Protein AF-S4XGG4-F1 (afdb_monomer_lite)

Organism: NCBI:txid1200352

Secondary structure (DSSP, 8-state):
-BTTTBSBSSSSBHHHHHHHHHHHHHTT---------S--HHHHHHHHHHHHHHHHHHHHTTPPPP--TTTSPP---S--

InterPro domains:
  IPR029058 Alpha/Beta hydrolase fold [G3DSA:3.40.50.1820] (3-71)

Structure (mmCIF, N/CA/C/O backbone):
data_AF-S4XGG4-F1
#
_entry.id   AF-S4XGG4-F1
#
loop_
_atom_site.group_PDB
_atom_site.id
_atom_site.type_symbol
_atom_site.label_atom_id
_atom_site.label_alt_id
_atom_site.label_comp_id
_atom_site.label_asym_id
_atom_site.label_entity_id
_atom_site.label_seq_id
_atom_site.pdbx_PDB_ins_code
_atom_site.Cartn_x
_atom_site.Cartn_y
_atom_site.Cartn_z
_atom_site.occupancy
_atom_site.B_iso_or_equiv
_atom_site.auth_seq_id
_atom_site.auth_comp_id
_atom_site.auth_asym_id
_atom_site.auth_atom_id
_atom_site.pdbx_PDB_model_num
ATOM 1 N N . MET A 1 1 ? 12.442 -0.401 -15.356 1.00 60.62 1 MET A N 1
ATOM 2 C CA . MET A 1 1 ? 11.816 -1.713 -15.609 1.00 60.62 1 MET A CA 1
ATOM 3 C C . MET A 1 1 ? 12.909 -2.760 -15.737 1.00 60.62 1 MET A C 1
ATOM 5 O O . MET A 1 1 ? 13.816 -2.564 -16.544 1.00 60.62 1 MET A O 1
ATOM 9 N N . HIS A 1 2 ? 12.877 -3.815 -14.923 1.00 68.88 2 HIS A N 1
ATOM 10 C CA . HIS A 1 2 ? 13.782 -4.952 -15.085 1.00 68.88 2 HIS A CA 1
ATOM 11 C C . HIS A 1 2 ? 13.279 -5.818 -16.253 1.00 68.88 2 HIS A C 1
ATOM 13 O O . HIS A 1 2 ? 12.097 -6.164 -16.263 1.00 68.88 2 HIS A O 1
ATOM 19 N N . PRO A 1 3 ? 14.127 -6.191 -17.228 1.00 71.44 3 PRO A N 1
ATOM 20 C CA . PRO A 1 3 ? 13.677 -6.793 -18.488 1.00 71.44 3 PRO A CA 1
ATOM 21 C C . PRO A 1 3 ? 12.919 -8.118 -18.321 1.00 71.44 3 PRO A C 1
ATOM 23 O O . PRO A 1 3 ? 12.104 -8.456 -19.169 1.00 71.44 3 PRO A O 1
ATOM 26 N N . THR A 1 4 ? 13.159 -8.846 -17.229 1.00 71.25 4 THR A N 1
ATOM 27 C CA . THR A 1 4 ? 12.514 -10.139 -16.939 1.00 71.25 4 THR A CA 1
ATOM 28 C C . THR A 1 4 ? 11.493 -10.102 -15.808 1.00 71.25 4 THR A C 1
ATOM 30 O O . THR A 1 4 ? 10.656 -10.989 -15.744 1.00 71.25 4 THR A O 1
ATOM 33 N N . LEU A 1 5 ? 11.565 -9.118 -14.906 1.00 71.44 5 LEU A N 1
ATOM 34 C CA . LEU A 1 5 ? 10.732 -9.087 -13.689 1.00 71.44 5 LEU A CA 1
ATOM 35 C C . LEU A 1 5 ? 9.662 -7.985 -13.740 1.00 71.44 5 LEU A C 1
ATOM 37 O O . LEU A 1 5 ? 8.757 -7.963 -12.914 1.00 71.44 5 LEU A O 1
ATOM 41 N N . GLY A 1 6 ? 9.752 -7.083 -14.722 1.00 79.12 6 GLY A N 1
ATOM 42 C CA . GLY A 1 6 ? 8.834 -5.965 -14.882 1.00 79.12 6 GLY A CA 1
ATOM 43 C C . GLY A 1 6 ? 9.200 -4.762 -14.016 1.00 79.12 6 GLY A C 1
ATOM 44 O O . GLY A 1 6 ? 10.371 -4.506 -13.707 1.00 79.12 6 GLY A O 1
ATOM 45 N N . ASP A 1 7 ? 8.185 -3.968 -13.696 1.00 89.38 7 ASP A N 1
ATOM 46 C CA . ASP A 1 7 ? 8.310 -2.802 -12.829 1.00 89.38 7 ASP A CA 1
ATOM 47 C C . ASP A 1 7 ? 8.426 -3.156 -11.354 1.00 89.38 7 ASP A C 1
ATOM 49 O O . ASP A 1 7 ? 8.072 -4.247 -10.915 1.00 89.38 7 ASP A O 1
ATOM 53 N N . GLY A 1 8 ? 8.903 -2.190 -10.576 1.00 89.00 8 GLY A N 1
ATOM 54 C CA . GLY A 1 8 ? 9.055 -2.323 -9.140 1.00 89.00 8 GLY A CA 1
ATOM 55 C C . GLY A 1 8 ? 9.802 -1.145 -8.541 1.00 89.00 8 GLY A C 1
ATOM 56 O O . GLY A 1 8 ? 10.158 -0.186 -9.229 1.00 89.00 8 GLY A O 1
ATOM 57 N N . ASP A 1 9 ? 10.075 -1.247 -7.249 1.00 90.88 9 ASP A N 1
ATOM 58 C CA . ASP A 1 9 ? 10.796 -0.229 -6.486 1.00 90.88 9 ASP A CA 1
ATOM 59 C C . ASP A 1 9 ? 12.282 -0.589 -6.256 1.00 90.88 9 ASP A C 1
ATOM 61 O O . ASP A 1 9 ? 12.990 0.095 -5.519 1.00 90.88 9 ASP A O 1
ATOM 65 N N . GLY A 1 10 ? 12.774 -1.648 -6.905 1.00 89.50 10 GLY A N 1
ATOM 66 C CA . GLY A 1 10 ? 14.138 -2.165 -6.748 1.00 89.50 10 GLY A CA 1
ATOM 67 C C . GLY A 1 10 ? 14.274 -3.289 -5.713 1.00 89.50 10 GLY A C 1
ATOM 68 O O . GLY A 1 10 ? 15.341 -3.893 -5.642 1.00 89.50 10 GLY A O 1
ATOM 69 N N . VAL A 1 11 ? 13.211 -3.600 -4.962 1.00 91.88 11 VAL A N 1
ATOM 70 C CA . VAL A 1 11 ? 13.109 -4.789 -4.094 1.00 91.88 11 VAL A CA 1
ATOM 71 C C . VAL A 1 11 ? 11.804 -5.531 -4.367 1.00 91.88 11 VAL A C 1
ATOM 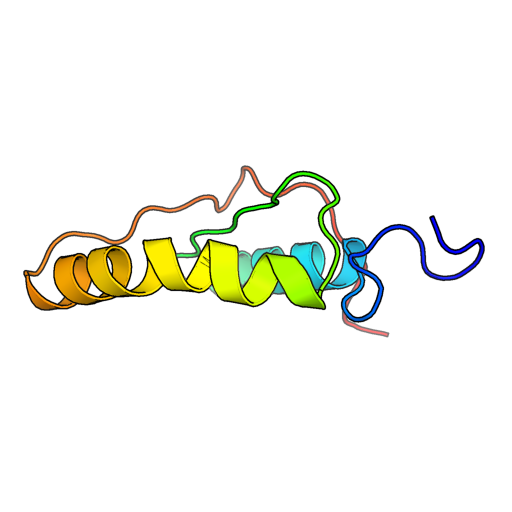73 O O . VAL A 1 11 ? 11.818 -6.726 -4.651 1.00 91.88 11 VAL A O 1
ATOM 76 N N . MET A 1 12 ? 10.684 -4.815 -4.317 1.00 91.75 12 MET A N 1
ATOM 77 C CA . MET A 1 12 ? 9.348 -5.346 -4.544 1.00 91.75 12 MET A CA 1
ATOM 78 C C . MET A 1 12 ? 8.975 -5.218 -6.018 1.00 91.75 12 MET A C 1
ATOM 80 O O . MET A 1 12 ? 9.183 -4.171 -6.642 1.00 91.75 12 MET A O 1
ATOM 84 N N . LEU A 1 13 ? 8.385 -6.279 -6.567 1.00 92.31 13 LEU A N 1
ATOM 85 C CA . LEU A 1 13 ? 7.848 -6.285 -7.923 1.00 92.31 13 LEU A CA 1
ATOM 86 C C . LEU A 1 13 ? 6.441 -5.682 -7.921 1.00 92.31 13 LEU A C 1
ATOM 88 O O . LEU A 1 13 ? 5.580 -6.062 -7.122 1.00 92.31 13 LEU A O 1
ATOM 92 N N . LEU A 1 14 ? 6.196 -4.736 -8.828 1.00 93.00 14 LEU A N 1
ATOM 93 C CA . LEU A 1 14 ? 4.916 -4.034 -8.923 1.00 93.00 14 LEU A CA 1
ATOM 94 C C . LEU A 1 14 ? 3.778 -5.007 -9.258 1.00 93.00 14 LEU A C 1
ATOM 96 O O . LEU A 1 14 ? 2.719 -4.957 -8.635 1.00 93.00 14 LEU A O 1
ATOM 100 N N . GLY A 1 15 ? 4.023 -5.920 -10.203 1.00 93.81 15 GLY A N 1
ATOM 101 C CA . GLY A 1 15 ? 3.060 -6.948 -10.600 1.00 93.81 15 GLY A CA 1
ATOM 102 C C . GLY A 1 15 ? 2.654 -7.853 -9.436 1.00 93.81 15 GLY A C 1
ATOM 103 O O . GLY A 1 15 ? 1.462 -8.063 -9.224 1.00 93.81 15 GLY A O 1
ATOM 104 N N . ASP A 1 16 ? 3.613 -8.323 -8.637 1.00 94.94 16 ASP A N 1
ATOM 105 C CA . ASP A 1 16 ? 3.337 -9.190 -7.481 1.00 94.94 16 ASP A CA 1
ATOM 106 C C . ASP A 1 16 ? 2.570 -8.441 -6.389 1.00 94.94 16 ASP A C 1
ATOM 108 O O . ASP A 1 16 ? 1.644 -8.980 -5.786 1.00 94.94 16 AS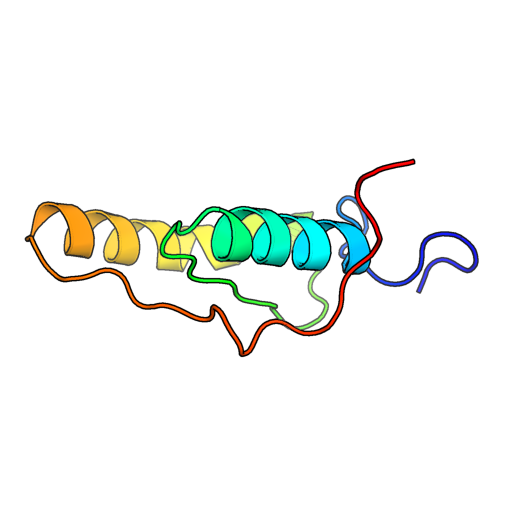P A O 1
ATOM 112 N N . THR A 1 17 ? 2.908 -7.170 -6.163 1.00 95.62 17 THR A N 1
ATOM 113 C CA . THR A 1 17 ? 2.249 -6.348 -5.138 1.00 95.62 17 THR A CA 1
ATOM 114 C C . THR A 1 17 ? 0.784 -6.074 -5.506 1.00 95.62 17 THR A C 1
ATOM 116 O O . THR A 1 17 ? -0.097 -6.171 -4.650 1.00 95.62 17 THR A O 1
ATOM 119 N N . ARG A 1 18 ? 0.499 -5.808 -6.790 1.00 96.75 18 ARG A N 1
ATOM 120 C CA . ARG A 1 18 ? -0.872 -5.731 -7.324 1.00 96.75 18 ARG A CA 1
ATOM 121 C C . ARG A 1 18 ? -1.611 -7.060 -7.186 1.00 96.75 18 ARG A C 1
ATOM 123 O O . ARG A 1 18 ? -2.745 -7.079 -6.716 1.00 96.75 18 ARG A O 1
ATOM 130 N N . GLY A 1 19 ? -0.955 -8.166 -7.549 1.00 96.44 19 GLY A N 1
ATOM 131 C CA . GLY A 1 19 ? -1.515 -9.515 -7.435 1.00 96.44 19 GLY A CA 1
ATOM 132 C C . GLY A 1 19 ? -1.894 -9.854 -5.993 1.00 96.44 19 GLY A C 1
ATOM 133 O O . GLY A 1 19 ? -2.972 -10.386 -5.742 1.00 96.44 19 GLY A O 1
ATOM 134 N N . LEU A 1 20 ? -1.062 -9.453 -5.029 1.00 97.44 20 LEU A N 1
ATOM 135 C CA . LEU A 1 20 ? -1.315 -9.670 -3.607 1.00 97.44 20 LEU A CA 1
ATOM 136 C C . LEU A 1 20 ? -2.515 -8.857 -3.112 1.00 97.44 20 LEU A C 1
ATOM 138 O O . LEU A 1 20 ? -3.351 -9.379 -2.375 1.00 97.44 20 LEU A O 1
ATOM 142 N N . ALA A 1 21 ? -2.625 -7.592 -3.527 1.00 98.06 21 ALA A N 1
ATOM 143 C CA . ALA A 1 21 ? -3.780 -6.762 -3.198 1.00 98.06 21 ALA A CA 1
ATOM 144 C C . ALA A 1 21 ? -5.079 -7.358 -3.768 1.00 98.06 21 ALA A C 1
ATOM 146 O O . ALA A 1 21 ? -6.073 -7.456 -3.047 1.00 98.06 21 ALA A O 1
ATOM 147 N N . GLN A 1 22 ? -5.051 -7.818 -5.023 1.00 97.56 22 GLN A N 1
ATOM 148 C CA . GLN A 1 22 ? -6.181 -8.486 -5.669 1.00 97.56 22 GLN A CA 1
ATOM 149 C C . GLN A 1 22 ? -6.576 -9.772 -4.926 1.00 97.56 22 GLN A C 1
ATOM 151 O O . GLN A 1 22 ? -7.743 -9.940 -4.593 1.00 97.56 22 GLN A O 1
ATOM 156 N N . TYR A 1 23 ? -5.604 -10.621 -4.574 1.00 96.88 23 TYR A N 1
ATOM 157 C CA . TYR A 1 23 ? -5.832 -11.861 -3.827 1.00 96.88 23 TYR A CA 1
ATOM 158 C C . TYR A 1 23 ? -6.599 -11.623 -2.516 1.00 96.88 23 TYR A C 1
ATOM 160 O O . TYR A 1 23 ? -7.580 -12.308 -2.225 1.00 96.88 23 TYR A O 1
ATOM 168 N N . TYR A 1 24 ? -6.196 -10.620 -1.728 1.00 97.62 24 TYR A N 1
ATOM 169 C CA . TYR A 1 24 ? -6.903 -10.284 -0.489 1.00 97.62 24 TYR A CA 1
ATOM 170 C C . TYR A 1 24 ? -8.291 -9.685 -0.738 1.00 97.62 24 TYR A C 1
ATOM 172 O O . TYR A 1 24 ? -9.226 -9.998 0.005 1.00 97.62 24 TYR A O 1
ATOM 180 N N . CYS A 1 25 ? -8.446 -8.860 -1.777 1.00 97.62 25 CYS A N 1
ATOM 181 C CA . CYS A 1 25 ? -9.752 -8.350 -2.190 1.00 97.62 25 CYS A CA 1
ATOM 182 C C . CYS A 1 25 ? -10.714 -9.485 -2.568 1.00 97.62 25 CYS A C 1
ATOM 184 O O . CYS A 1 25 ? -11.853 -9.497 -2.102 1.00 97.62 25 CYS A O 1
ATOM 186 N N . ASP A 1 26 ? -10.252 -10.462 -3.350 1.00 95.94 26 ASP A N 1
ATOM 187 C CA . ASP A 1 26 ? -11.052 -11.609 -3.795 1.00 95.94 26 ASP A CA 1
ATOM 188 C C . ASP A 1 26 ? -11.441 -12.520 -2.618 1.00 95.94 26 ASP A C 1
ATOM 190 O O . ASP A 1 26 ? -12.522 -13.109 -2.604 1.00 95.94 26 ASP A O 1
ATOM 194 N N . ALA A 1 27 ? -10.607 -12.566 -1.574 1.00 97.19 27 ALA A N 1
ATOM 195 C CA . ALA A 1 27 ? -10.908 -13.224 -0.303 1.00 97.19 27 ALA A CA 1
ATOM 196 C C . ALA A 1 27 ? -11.877 -12.431 0.607 1.00 97.19 27 ALA A C 1
ATOM 198 O O . ALA A 1 27 ? -12.153 -12.854 1.730 1.00 97.19 27 ALA A O 1
ATOM 199 N N . GLY A 1 28 ? -12.392 -11.279 0.160 1.00 97.44 28 GLY A N 1
ATOM 200 C CA . GLY A 1 28 ? -13.347 -10.451 0.904 1.00 97.44 28 GLY A CA 1
ATOM 201 C C . GLY A 1 28 ? -12.717 -9.521 1.945 1.00 97.44 28 GLY A C 1
ATOM 202 O O . GLY A 1 28 ? -13.431 -8.967 2.782 1.00 97.44 28 GLY A O 1
ATOM 203 N N . THR A 1 29 ? -11.395 -9.330 1.916 1.00 97.94 29 THR A N 1
ATOM 204 C CA . THR A 1 29 ? -10.712 -8.381 2.806 1.00 97.94 29 THR A CA 1
ATOM 205 C C . THR A 1 29 ? -10.869 -6.955 2.281 1.00 97.94 29 THR A C 1
ATOM 207 O O . THR A 1 29 ? -10.661 -6.690 1.100 1.00 97.94 29 THR A O 1
ATOM 210 N N . THR A 1 30 ? -11.179 -5.999 3.160 1.00 97.69 30 THR A N 1
ATOM 211 C CA . THR A 1 30 ? -11.125 -4.570 2.815 1.00 97.69 30 THR A CA 1
ATOM 212 C C . THR A 1 30 ? -9.668 -4.128 2.666 1.00 97.69 30 THR A C 1
ATOM 214 O O . THR A 1 30 ? -8.946 -4.057 3.662 1.00 97.69 30 THR A O 1
ATOM 217 N N . VAL A 1 31 ? -9.238 -3.813 1.441 1.00 97.81 31 VAL A N 1
ATOM 218 C CA . VAL A 1 31 ? -7.847 -3.441 1.127 1.00 97.81 31 VAL A CA 1
ATOM 219 C C . VAL A 1 31 ? -7.758 -1.998 0.630 1.00 97.81 31 VAL A C 1
ATOM 221 O O . VAL A 1 31 ? -8.406 -1.620 -0.349 1.00 97.81 31 VAL A O 1
ATOM 224 N N . GLN A 1 32 ? -6.885 -1.211 1.261 1.00 96.94 32 GLN A N 1
ATOM 225 C CA . GLN A 1 32 ? -6.405 0.072 0.748 1.00 96.94 32 GLN A CA 1
ATOM 226 C C . GLN A 1 32 ? -5.016 -0.140 0.135 1.00 96.94 32 GLN A C 1
ATOM 228 O O . GLN A 1 32 ? -4.060 -0.416 0.856 1.00 96.94 32 GLN A O 1
ATOM 233 N N . TYR A 1 33 ? -4.923 -0.027 -1.185 1.00 96.25 33 TYR A N 1
ATOM 234 C CA . TYR A 1 33 ? -3.703 -0.184 -1.963 1.00 96.25 33 TYR A CA 1
ATOM 235 C C . TYR A 1 33 ? -3.301 1.156 -2.579 1.00 96.25 33 TYR A C 1
ATOM 237 O O . TYR A 1 33 ? -4.131 1.858 -3.156 1.00 96.25 33 TYR A O 1
ATOM 245 N N . GLU A 1 34 ? -2.024 1.508 -2.452 1.00 93.81 34 GLU A N 1
ATOM 246 C CA . GLU A 1 34 ? -1.467 2.761 -2.954 1.00 93.81 34 GLU A CA 1
ATOM 247 C C . GLU A 1 34 ? -0.153 2.494 -3.685 1.00 93.81 34 GLU A C 1
ATOM 249 O O . GLU A 1 34 ? 0.729 1.802 -3.179 1.00 93.81 34 GLU A O 1
ATOM 254 N N . GLU A 1 35 ? -0.024 3.081 -4.873 1.00 92.12 35 GLU A N 1
ATOM 255 C CA . GLU A 1 35 ? 1.218 3.120 -5.638 1.00 92.12 35 GLU A CA 1
ATOM 256 C C . GLU A 1 35 ? 1.774 4.538 -5.588 1.00 92.12 35 GLU A C 1
ATOM 258 O O . GLU A 1 35 ? 1.100 5.500 -5.964 1.00 92.12 35 GLU A O 1
ATOM 263 N N . TYR A 1 36 ? 3.015 4.678 -5.138 1.00 87.88 36 TYR A N 1
ATOM 264 C CA . TYR A 1 36 ? 3.701 5.964 -5.147 1.00 87.88 36 TYR A CA 1
ATOM 265 C C . TYR A 1 36 ? 4.500 6.131 -6.447 1.00 87.88 36 TYR A C 1
ATOM 267 O O . TYR A 1 36 ? 4.900 5.130 -7.049 1.00 87.88 36 TYR A O 1
ATOM 275 N N . PRO A 1 37 ? 4.766 7.379 -6.891 1.00 77.75 37 PRO A N 1
ATOM 276 C CA . PRO A 1 37 ? 5.697 7.638 -7.988 1.00 77.75 37 PRO A CA 1
ATOM 277 C C . PRO A 1 37 ? 7.015 6.877 -7.781 1.00 77.75 37 PRO A C 1
ATOM 279 O O . PRO A 1 37 ? 7.355 6.591 -6.633 1.00 77.75 37 PRO A O 1
ATOM 282 N N . PRO A 1 38 ? 7.781 6.564 -8.841 1.00 75.75 38 PRO A N 1
ATOM 283 C CA . PRO A 1 38 ? 8.989 5.749 -8.732 1.00 75.75 38 PRO A CA 1
ATOM 284 C C . PRO A 1 38 ? 10.072 6.449 -7.890 1.00 75.75 38 PRO A C 1
ATOM 286 O O . PRO A 1 38 ? 10.936 7.151 -8.408 1.00 75.75 38 PRO A O 1
ATOM 289 N N . ILE A 1 39 ? 10.001 6.248 -6.572 1.00 84.94 39 ILE A N 1
ATOM 290 C CA . ILE A 1 39 ? 10.932 6.749 -5.552 1.00 84.94 39 ILE A CA 1
ATOM 291 C C . ILE A 1 39 ? 11.845 5.639 -5.015 1.00 84.94 39 ILE A C 1
ATOM 293 O O . ILE A 1 39 ? 12.805 5.930 -4.313 1.00 84.94 39 ILE A O 1
ATOM 297 N N . GLY A 1 40 ? 11.592 4.378 -5.379 1.00 90.56 40 GLY A N 1
ATOM 298 C CA . GLY A 1 40 ? 12.384 3.219 -4.963 1.00 90.56 40 GLY A CA 1
ATOM 299 C C . GLY A 1 40 ? 12.135 2.775 -3.516 1.00 90.56 40 GLY A C 1
ATOM 300 O O . GLY A 1 40 ? 11.629 3.536 -2.690 1.00 90.56 40 GLY A O 1
ATOM 301 N N . HIS A 1 41 ? 12.515 1.535 -3.198 1.00 91.94 41 HIS A N 1
ATOM 302 C CA . HIS A 1 41 ? 12.165 0.858 -1.945 1.00 91.94 41 HIS A CA 1
ATOM 303 C C . HIS A 1 41 ? 12.647 1.626 -0.710 1.00 91.94 41 HIS A C 1
ATOM 305 O O . HIS A 1 41 ? 11.909 1.820 0.257 1.00 91.94 41 HIS A O 1
ATOM 311 N N . THR A 1 42 ? 13.883 2.135 -0.772 1.00 93.25 42 THR A N 1
ATOM 312 C CA . THR A 1 42 ? 14.527 2.866 0.327 1.00 93.25 42 THR A CA 1
ATOM 313 C C . THR A 1 42 ? 13.766 4.130 0.727 1.00 93.25 42 THR A C 1
ATOM 315 O O . THR A 1 42 ? 13.725 4.455 1.911 1.00 93.25 42 THR A O 1
ATOM 318 N N . TYR A 1 43 ? 13.1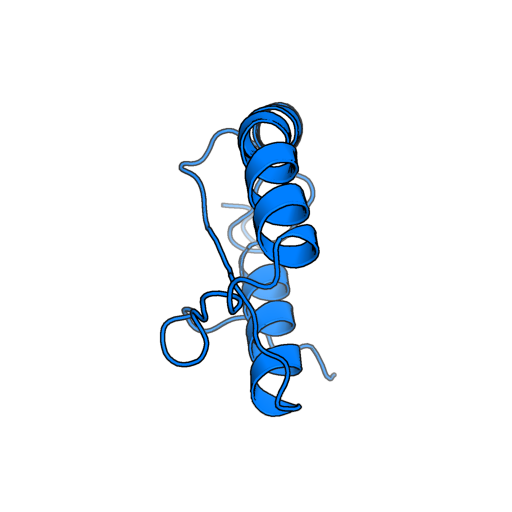55 4.837 -0.228 1.00 92.12 43 TYR A N 1
ATOM 319 C CA . TYR A 1 43 ? 12.431 6.083 0.042 1.00 92.12 43 TYR A CA 1
ATOM 320 C C . TYR A 1 43 ? 10.916 5.877 0.174 1.00 92.12 43 TYR A C 1
ATOM 322 O O . TYR A 1 43 ? 10.261 6.646 0.882 1.00 92.12 43 TYR A O 1
ATOM 330 N N . ALA A 1 44 ? 10.362 4.821 -0.431 1.00 91.56 44 ALA A N 1
ATOM 331 C CA . ALA A 1 44 ? 8.950 4.467 -0.311 1.00 91.56 44 ALA A CA 1
ATOM 332 C C . ALA A 1 44 ? 8.547 4.138 1.132 1.00 91.56 44 ALA A C 1
ATOM 334 O O . ALA A 1 44 ? 7.512 4.615 1.595 1.00 91.56 44 ALA A O 1
ATOM 335 N N . GLY A 1 45 ? 9.383 3.400 1.871 1.00 90.00 45 GLY A N 1
ATOM 336 C CA . GLY A 1 45 ? 9.120 3.053 3.273 1.00 90.00 45 GLY A CA 1
ATOM 337 C C . GLY A 1 45 ? 8.926 4.277 4.184 1.00 90.00 45 GLY A C 1
ATOM 338 O O . GLY A 1 45 ? 7.872 4.398 4.811 1.00 90.00 45 GLY A O 1
ATOM 339 N N . PRO A 1 46 ? 9.887 5.220 4.249 1.00 91.44 46 PRO A N 1
ATOM 340 C CA . PRO A 1 46 ? 9.731 6.456 5.015 1.00 91.44 46 PRO A CA 1
ATOM 34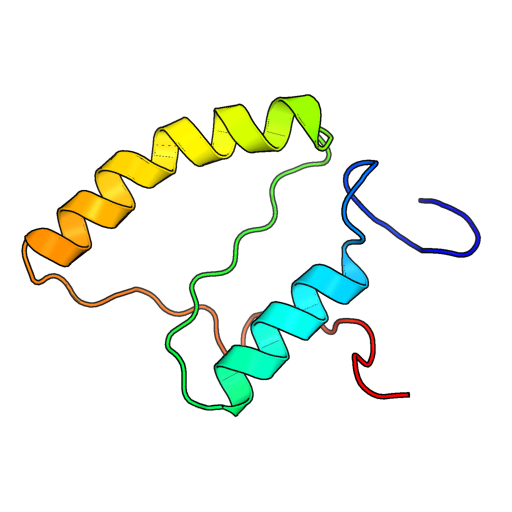1 C C . PRO A 1 46 ? 8.531 7.302 4.577 1.00 91.44 46 PRO A C 1
ATOM 343 O O . PRO A 1 46 ? 7.827 7.835 5.431 1.00 91.44 46 PRO A O 1
ATOM 346 N N . TYR A 1 47 ? 8.268 7.407 3.269 1.00 92.50 47 TYR A N 1
ATOM 347 C CA . TYR A 1 47 ? 7.108 8.141 2.759 1.00 92.50 47 TYR A CA 1
ATOM 348 C C . TYR A 1 47 ? 5.789 7.525 3.248 1.00 92.50 47 TYR A C 1
ATOM 350 O O . TYR A 1 47 ? 4.950 8.227 3.816 1.00 92.50 47 TYR A O 1
ATOM 358 N N . TRP A 1 48 ? 5.641 6.205 3.121 1.00 91.94 48 TRP A N 1
ATOM 359 C CA . TRP A 1 48 ? 4.504 5.459 3.660 1.00 91.94 48 TRP A CA 1
ATOM 360 C C . TRP A 1 48 ? 4.367 5.633 5.180 1.00 91.94 48 TRP A C 1
ATOM 362 O O . TRP A 1 48 ? 3.267 5.873 5.681 1.00 91.94 48 TRP A O 1
ATOM 372 N N . ALA A 1 49 ? 5.478 5.602 5.923 1.00 91.94 49 ALA A N 1
ATOM 373 C CA . ALA A 1 49 ? 5.467 5.737 7.380 1.00 91.94 49 ALA A CA 1
ATOM 374 C C . ALA A 1 49 ? 4.853 7.069 7.853 1.00 91.94 49 ALA A C 1
ATOM 376 O O . ALA A 1 49 ? 4.184 7.098 8.888 1.00 91.94 49 ALA A O 1
ATOM 377 N N . THR A 1 50 ? 5.003 8.159 7.083 1.00 92.75 50 THR A N 1
ATOM 378 C CA . THR A 1 50 ? 4.346 9.444 7.403 1.00 92.75 50 THR A CA 1
ATOM 379 C C . THR A 1 50 ? 2.815 9.362 7.380 1.00 92.75 50 THR A C 1
ATOM 381 O O . THR A 1 50 ? 2.146 10.102 8.101 1.00 92.75 50 THR A O 1
ATOM 384 N N . GLN A 1 51 ? 2.258 8.431 6.603 1.00 93.38 51 GLN A N 1
ATOM 385 C CA . GLN A 1 51 ? 0.820 8.220 6.430 1.00 93.38 51 GLN A CA 1
ATOM 386 C C . GLN A 1 51 ? 0.291 7.062 7.294 1.00 93.38 51 GLN A C 1
ATOM 388 O O . GLN A 1 51 ? -0.891 7.035 7.642 1.00 93.38 51 GLN A O 1
ATOM 393 N N . MET A 1 52 ? 1.158 6.127 7.706 1.00 95.06 52 MET A N 1
ATOM 394 C CA . MET A 1 52 ? 0.749 4.931 8.453 1.00 95.06 52 MET A CA 1
ATOM 395 C C . MET A 1 52 ? 0.122 5.275 9.812 1.00 95.06 52 MET A C 1
ATOM 397 O O . MET A 1 52 ? -0.892 4.699 10.201 1.00 95.06 52 MET A O 1
ATOM 401 N N . VAL A 1 53 ? 0.713 6.224 10.548 1.00 94.88 53 VAL A N 1
ATOM 402 C CA . VAL A 1 53 ? 0.277 6.573 11.907 1.00 94.88 53 VAL A CA 1
ATOM 403 C C . VAL A 1 53 ? -1.148 7.140 11.912 1.00 94.88 53 VAL A C 1
ATOM 405 O O . VAL A 1 53 ? -1.981 6.612 12.655 1.00 94.88 53 VAL A O 1
ATOM 408 N N . PRO A 1 54 ? -1.491 8.159 11.095 1.00 95.62 54 PRO A N 1
ATOM 409 C CA . PRO A 1 54 ? -2.872 8.626 11.030 1.00 95.62 54 PRO A CA 1
ATOM 410 C C . PRO A 1 54 ? -3.834 7.545 10.517 1.00 95.62 54 PRO A C 1
ATOM 412 O O . PRO A 1 54 ? -4.952 7.457 11.029 1.00 95.62 54 PRO A O 1
ATOM 415 N N . TRP A 1 55 ? -3.408 6.681 9.586 1.00 96.19 55 TRP A N 1
ATOM 416 C CA . TRP A 1 55 ? -4.239 5.576 9.098 1.00 96.19 55 TRP A CA 1
ATOM 417 C C . TRP A 1 55 ? -4.632 4.608 10.222 1.00 96.19 55 TRP A C 1
ATOM 419 O O . TRP A 1 55 ? -5.821 4.327 10.393 1.00 96.19 55 TRP A O 1
ATOM 429 N N . VAL A 1 56 ? -3.661 4.158 11.029 1.00 96.62 56 VAL A N 1
ATOM 430 C CA . VAL A 1 56 ? -3.885 3.238 12.160 1.00 96.62 56 VAL A CA 1
ATOM 431 C C . VAL A 1 56 ? -4.767 3.890 13.226 1.00 96.62 56 VAL A C 1
ATOM 433 O O . VAL A 1 56 ? -5.744 3.287 13.673 1.00 96.62 56 VAL A O 1
ATOM 436 N N . ASN A 1 57 ? -4.482 5.143 13.589 1.00 97.81 57 ASN A N 1
ATOM 437 C CA . ASN A 1 57 ? -5.267 5.874 14.586 1.00 97.81 57 ASN A CA 1
ATOM 438 C C . ASN A 1 57 ? -6.736 6.030 14.170 1.00 97.81 57 ASN A C 1
ATOM 440 O O . ASN A 1 57 ? -7.625 5.890 15.009 1.00 97.81 57 ASN A O 1
ATOM 444 N N . ALA A 1 58 ? -7.017 6.247 12.881 1.00 98.12 58 ALA A N 1
ATOM 445 C CA . ALA A 1 58 ? -8.388 6.290 12.377 1.00 98.12 58 ALA A CA 1
ATOM 446 C C . ALA A 1 58 ? -9.137 4.960 12.593 1.00 98.12 58 ALA A C 1
ATOM 448 O O . ALA A 1 58 ? -10.335 4.979 12.885 1.00 98.12 58 ALA A O 1
ATOM 449 N N . ARG A 1 59 ? -8.447 3.808 12.508 1.00 97.38 59 ARG A N 1
ATOM 450 C CA . ARG A 1 59 ? -9.051 2.490 12.782 1.00 97.38 59 ARG A CA 1
ATOM 451 C C . ARG A 1 59 ? -9.361 2.332 14.271 1.00 97.38 59 ARG A C 1
ATOM 453 O O . ARG A 1 59 ? -10.459 1.910 14.617 1.00 97.38 59 ARG A O 1
ATOM 460 N N . PHE A 1 60 ? -8.433 2.724 15.150 1.00 98.19 60 PHE A N 1
ATOM 461 C CA . PHE A 1 60 ? -8.666 2.703 16.601 1.00 98.19 60 PHE A CA 1
ATOM 462 C C . PHE A 1 60 ? -9.783 3.656 17.038 1.00 98.19 60 PHE A C 1
ATOM 464 O O . PHE A 1 60 ? -10.498 3.362 17.991 1.00 98.19 60 PHE A O 1
ATOM 471 N N . ALA A 1 61 ? -9.987 4.754 16.310 1.00 98.31 61 ALA A N 1
ATOM 472 C CA . ALA A 1 61 ? -11.112 5.663 16.503 1.00 98.31 61 ALA A CA 1
ATOM 473 C C . ALA A 1 61 ? -12.451 5.130 15.943 1.00 98.31 61 ALA A C 1
ATOM 475 O O . ALA A 1 61 ? -13.450 5.846 15.972 1.00 98.31 61 ALA A O 1
ATOM 476 N N . GLY A 1 62 ? -12.492 3.902 15.414 1.00 98.19 62 GLY A N 1
ATOM 477 C CA . GLY A 1 62 ? -13.712 3.257 14.923 1.00 98.19 62 GLY A CA 1
ATOM 478 C C . GLY A 1 62 ? -14.182 3.724 13.544 1.00 98.19 62 GLY A C 1
ATOM 479 O O . GLY A 1 62 ? -15.292 3.388 13.136 1.00 98.19 62 GLY A O 1
ATOM 480 N N . GLN A 1 63 ? -13.373 4.486 12.802 1.00 98.44 63 GLN A N 1
ATOM 481 C CA . GLN A 1 63 ? -13.719 4.843 11.423 1.00 98.44 63 GLN A CA 1
ATOM 482 C C . GLN A 1 63 ? -13.698 3.582 10.546 1.00 98.44 63 GLN A C 1
ATOM 484 O O . GLN A 1 63 ? -12.962 2.644 10.837 1.00 98.44 63 GLN A O 1
ATOM 489 N N . ALA A 1 64 ? -14.451 3.536 9.444 1.00 97.19 64 ALA A N 1
ATOM 490 C CA . ALA A 1 64 ? -14.396 2.421 8.485 1.00 97.19 64 ALA A CA 1
ATOM 491 C C . ALA A 1 64 ? -13.149 2.518 7.590 1.00 97.19 64 ALA A C 1
ATOM 493 O O . ALA A 1 64 ? -12.665 3.625 7.333 1.00 97.19 64 ALA A O 1
ATOM 494 N N . ALA A 1 65 ? -12.565 1.378 7.202 1.00 96.69 65 ALA A N 1
ATOM 495 C CA . ALA A 1 65 ? -11.361 1.378 6.368 1.00 96.69 65 ALA A CA 1
ATOM 496 C C . ALA A 1 65 ? -11.765 1.705 4.927 1.00 96.69 65 ALA A C 1
ATOM 498 O O . ALA A 1 65 ? -12.770 1.158 4.463 1.00 96.69 65 ALA A O 1
ATOM 499 N N . PRO A 1 66 ? -11.039 2.593 4.225 1.00 96.25 66 PRO A N 1
ATOM 500 C CA . PRO A 1 66 ? -11.283 2.794 2.806 1.00 96.25 66 PRO A CA 1
ATOM 501 C C . PRO A 1 66 ? -10.937 1.516 2.033 1.00 96.25 66 PRO A C 1
ATOM 503 O O . PRO A 1 66 ? -10.202 0.655 2.524 1.00 96.25 66 PRO A O 1
ATOM 506 N N . SER A 1 67 ? -11.497 1.393 0.833 1.00 97.69 67 SER A N 1
ATOM 507 C CA . SER A 1 67 ? -11.242 0.267 -0.054 1.00 97.69 67 SER A CA 1
ATOM 508 C C . SER A 1 67 ? -10.879 0.756 -1.443 1.00 97.69 67 SER A C 1
ATOM 510 O O . SER A 1 67 ? -11.490 1.681 -1.977 1.00 97.69 67 SER A O 1
ATOM 512 N N . THR A 1 68 ? -9.916 0.064 -2.027 1.00 97.81 68 THR A N 1
ATOM 513 C CA . THR A 1 68 ? -9.496 0.186 -3.427 1.00 97.81 68 THR A CA 1
ATOM 514 C C . THR A 1 68 ? -9.757 -1.101 -4.204 1.00 97.81 68 THR A C 1
ATOM 516 O O . THR A 1 68 ? -9.404 -1.191 -5.379 1.00 97.81 68 THR A O 1
ATOM 519 N N . CYS A 1 69 ? -10.399 -2.096 -3.579 1.00 97.88 69 CYS A N 1
ATOM 520 C CA . CYS A 1 69 ? -10.822 -3.306 -4.273 1.00 97.88 69 CYS A CA 1
ATOM 521 C C . CYS A 1 69 ? -11.721 -2.948 -5.465 1.00 97.88 69 CYS A C 1
ATOM 523 O O . CYS A 1 69 ? -12.626 -2.124 -5.344 1.00 97.88 69 CYS A O 1
ATOM 525 N N . GLY A 1 70 ? -11.442 -3.549 -6.624 1.00 96.62 70 GLY A N 1
ATOM 526 C CA . GLY A 1 70 ? -12.076 -3.208 -7.905 1.00 96.62 70 GLY A CA 1
ATOM 527 C C . GLY A 1 70 ? -11.379 -2.094 -8.699 1.00 96.62 70 GLY A C 1
ATOM 528 O O . GLY A 1 70 ? -11.675 -1.937 -9.880 1.00 96.62 70 GLY A O 1
ATOM 529 N N . SER A 1 71 ? -10.430 -1.372 -8.093 1.00 97.06 71 SER A N 1
ATOM 530 C CA . SER A 1 71 ? -9.651 -0.301 -8.740 1.00 97.06 71 SER A CA 1
ATOM 531 C C . SER A 1 71 ? -8.152 -0.608 -8.842 1.00 97.06 71 SER A C 1
ATOM 533 O O . SER A 1 71 ? -7.412 0.159 -9.458 1.00 97.06 71 SER A O 1
ATOM 535 N N . VAL A 1 72 ? -7.686 -1.705 -8.236 1.00 96.06 72 VAL A N 1
ATOM 536 C CA . VAL A 1 72 ? -6.297 -2.171 -8.358 1.00 96.06 72 VAL A CA 1
ATOM 537 C C . VAL A 1 72 ? -6.043 -2.604 -9.804 1.00 96.06 72 VAL A C 1
ATOM 539 O O . VAL A 1 72 ? -6.847 -3.318 -10.400 1.00 96.06 72 VAL A O 1
ATOM 542 N N . SER A 1 73 ? -4.934 -2.146 -10.388 1.00 94.44 73 SER A N 1
ATOM 543 C CA . SER A 1 73 ? -4.522 -2.586 -11.726 1.00 94.44 73 SER A CA 1
ATOM 544 C C . SER A 1 73 ? -4.140 -4.066 -11.718 1.00 94.44 73 SER A C 1
ATOM 546 O O . SER A 1 73 ? -3.661 -4.572 -10.708 1.00 94.44 73 SER A O 1
ATOM 548 N N . ALA A 1 74 ? -4.279 -4.747 -12.858 1.00 92.75 74 ALA A N 1
ATOM 549 C CA . ALA A 1 74 ? -3.917 -6.158 -12.968 1.00 92.75 74 ALA A CA 1
ATOM 550 C C . ALA A 1 74 ? -2.465 -6.421 -12.515 1.00 92.75 74 ALA A C 1
ATOM 552 O O . AL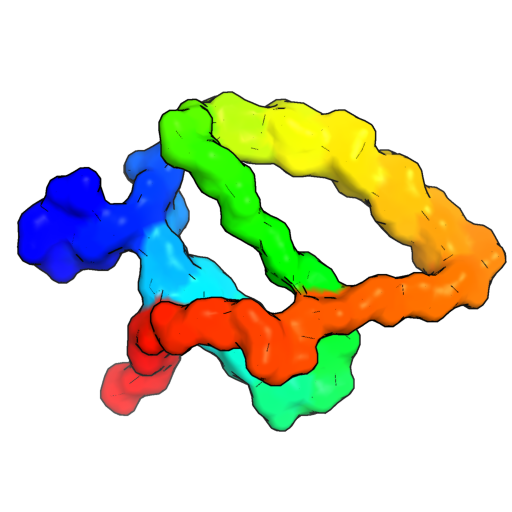A A 1 74 ? -1.538 -5.693 -12.891 1.00 92.75 74 ALA A O 1
ATOM 553 N N . GLY A 1 75 ? -2.297 -7.458 -11.694 1.00 93.06 75 GLY A N 1
ATOM 554 C CA . GLY A 1 75 ? -1.010 -7.943 -11.201 1.00 93.06 75 GLY A CA 1
ATOM 555 C C . GLY A 1 75 ? -0.579 -9.263 -11.834 1.00 93.06 75 GLY A C 1
ATOM 556 O O . GLY A 1 75 ? -1.237 -9.785 -12.734 1.00 93.06 75 GLY A O 1
ATOM 557 N N . ASN A 1 76 ? 0.532 -9.804 -11.342 1.00 92.62 76 ASN A N 1
ATOM 558 C CA . ASN A 1 76 ? 1.011 -11.132 -11.716 1.00 92.62 76 ASN A CA 1
ATOM 559 C C . ASN A 1 76 ? 0.124 -12.223 -11.095 1.00 92.62 76 ASN A C 1
ATOM 561 O O . ASN A 1 76 ? -0.465 -12.020 -10.030 1.00 92.62 76 ASN A O 1
ATOM 565 N N . SER A 1 77 ? 0.062 -13.394 -11.740 1.00 90.31 77 SER A N 1
ATOM 566 C CA . SER A 1 77 ? -0.473 -14.596 -11.089 1.00 90.31 77 SER A CA 1
ATOM 567 C C . SER A 1 77 ? 0.421 -14.956 -9.905 1.00 90.31 77 SER A C 1
ATOM 569 O O . SER A 1 77 ? 1.635 -15.037 -10.068 1.00 90.31 77 SER A O 1
ATOM 571 N N . LEU A 1 78 ? -0.175 -15.168 -8.729 1.00 88.12 78 LEU A N 1
ATOM 572 C CA . LEU A 1 78 ? 0.540 -15.613 -7.523 1.00 88.12 78 LEU A CA 1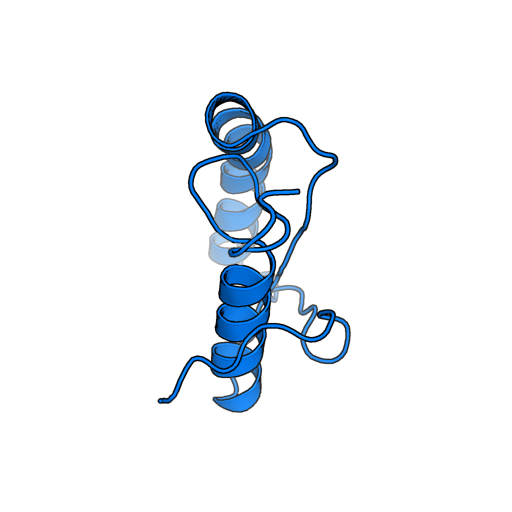
ATOM 573 C C . LEU A 1 78 ? 0.431 -17.123 -7.281 1.00 88.12 78 LEU A C 1
ATOM 575 O O . LEU A 1 78 ? 0.954 -17.638 -6.295 1.00 88.12 78 LEU A O 1
ATOM 579 N N . THR A 1 79 ? -0.282 -17.820 -8.158 1.00 79.75 79 THR A N 1
ATOM 580 C CA . THR A 1 79 ? -0.354 -19.276 -8.187 1.00 79.75 79 THR A CA 1
ATOM 581 C C . THR A 1 79 ? 0.376 -19.755 -9.433 1.00 79.75 79 THR A C 1
ATOM 583 O O . THR A 1 79 ? 0.088 -19.252 -10.526 1.00 79.75 79 THR A O 1
ATOM 586 N N . ASP A 1 80 ? 1.312 -20.682 -9.242 1.00 61.12 80 ASP A N 1
ATOM 587 C CA . ASP A 1 80 ? 2.019 -21.387 -10.316 1.00 61.12 80 ASP A CA 1
ATOM 588 C C . ASP A 1 80 ? 1.085 -22.314 -11.112 1.00 61.12 80 ASP A C 1
ATOM 590 O O . ASP A 1 80 ? 0.205 -22.959 -10.488 1.00 61.12 80 ASP A O 1
#

Sequence (80 aa):
MHPTLGDGDGVMLLGDTRGLAQYYCDAGTTVQYEEYPPIGHTYAGPYWATQMVPWVNARFAGQAAPSTCGSVSAGNSLTD

Foldseek 3Di:
DPPPQDDDQAPDGLQVLLQVQQVCVVVVHADDDDDDDNPHDVVVVVVVVVVVVVQVVCVVVVHDHHHCHVVRDHHDDPPD

pLDDT: mean 91.7, std 8.43, range [60.62, 98.44]

Radius of gyration: 14.02 Å; chains: 1; bounding box: 29×31×35 Å